Protein AF-A0A259JT73-F1 (afdb_monomer_lite)

Structure (mmCIF, N/CA/C/O backbone):
data_AF-A0A259JT73-F1
#
_entry.id   AF-A0A259JT73-F1
#
loop_
_atom_site.group_PDB
_atom_site.id
_atom_site.type_symbol
_atom_site.label_atom_id
_atom_site.label_alt_id
_atom_site.label_comp_id
_atom_site.label_asym_id
_atom_site.label_entity_id
_atom_site.label_seq_id
_atom_site.pdbx_PDB_ins_c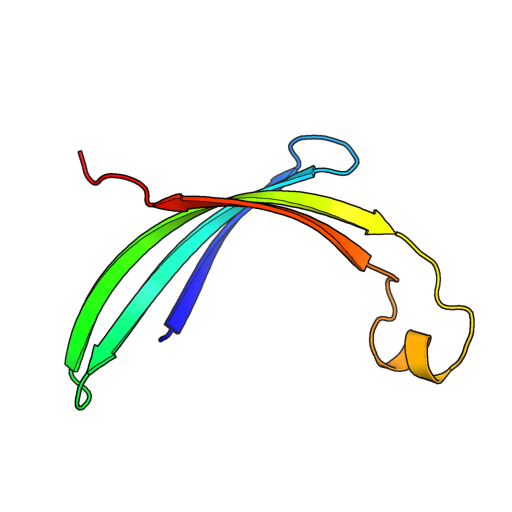ode
_atom_site.Cartn_x
_atom_site.Cartn_y
_atom_site.Cartn_z
_atom_site.occupancy
_atom_site.B_iso_or_equiv
_atom_site.auth_seq_id
_atom_site.auth_comp_id
_atom_site.auth_asym_id
_atom_site.auth_atom_id
_atom_site.pdbx_PDB_model_num
ATOM 1 N N . ILE A 1 1 ? -16.552 -3.614 3.416 1.00 88.81 1 ILE A N 1
ATOM 2 C CA . ILE A 1 1 ? -15.355 -2.903 3.930 1.00 88.81 1 ILE A CA 1
ATOM 3 C C . ILE A 1 1 ? -15.104 -1.723 3.006 1.00 88.81 1 ILE A C 1
ATOM 5 O O . ILE A 1 1 ? -15.219 -1.902 1.801 1.00 88.81 1 ILE A O 1
ATOM 9 N N . SER A 1 2 ? -14.841 -0.542 3.557 1.00 93.81 2 SER A N 1
ATOM 10 C CA . SER A 1 2 ? -14.448 0.665 2.824 1.00 93.81 2 SER A CA 1
ATOM 11 C C . SER A 1 2 ? -13.025 1.049 3.223 1.00 93.81 2 SER A C 1
ATOM 13 O O . SER A 1 2 ? -12.681 0.914 4.396 1.00 93.81 2 SER A O 1
ATOM 15 N N . VAL A 1 3 ? -12.212 1.493 2.265 1.00 96.00 3 VAL A N 1
ATOM 16 C CA . VAL A 1 3 ? -10.794 1.834 2.449 1.00 96.00 3 VAL A CA 1
ATOM 17 C C . VAL A 1 3 ? -10.585 3.288 2.045 1.00 96.00 3 VAL A C 1
ATOM 19 O O . VAL A 1 3 ? -10.953 3.680 0.940 1.00 96.00 3 VAL A O 1
ATOM 22 N N . GLU A 1 4 ? -9.971 4.075 2.921 1.00 96.81 4 GLU A N 1
ATOM 23 C CA . GLU A 1 4 ? -9.615 5.471 2.667 1.00 96.81 4 GLU A CA 1
ATOM 24 C C . GLU A 1 4 ? -8.116 5.669 2.890 1.00 96.81 4 GLU A C 1
ATOM 26 O O . GLU A 1 4 ? -7.634 5.561 4.019 1.00 96.81 4 GLU A O 1
ATOM 31 N N . VAL A 1 5 ? -7.371 5.947 1.817 1.00 96.94 5 V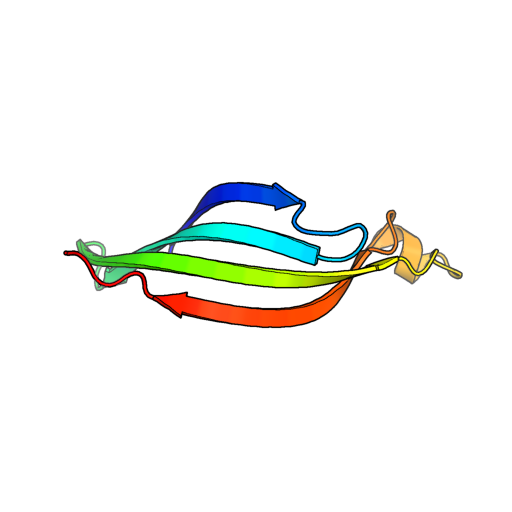AL A N 1
ATOM 32 C CA . VAL A 1 5 ? -5.926 6.207 1.890 1.00 96.94 5 VAL A CA 1
ATOM 33 C C . VAL A 1 5 ? -5.703 7.637 2.365 1.00 96.94 5 VAL A C 1
ATOM 35 O O . VAL A 1 5 ? -6.083 8.585 1.684 1.00 96.94 5 VAL A O 1
ATOM 38 N N . SER A 1 6 ? -5.070 7.793 3.525 1.00 96.38 6 SER A N 1
ATOM 39 C CA . SER A 1 6 ? -4.817 9.097 4.144 1.00 96.38 6 SER A CA 1
ATOM 40 C C . SER A 1 6 ? -3.435 9.653 3.809 1.00 96.38 6 SER A C 1
ATOM 42 O O . SER A 1 6 ? -3.243 10.867 3.807 1.00 96.38 6 SER A O 1
ATOM 44 N N . SER A 1 7 ? -2.457 8.787 3.525 1.00 96.75 7 SER A N 1
ATOM 45 C CA . SER A 1 7 ? -1.099 9.219 3.196 1.00 96.75 7 SER A CA 1
ATOM 46 C C . SER A 1 7 ? -0.353 8.196 2.349 1.00 96.75 7 SER A C 1
ATOM 48 O O . SER A 1 7 ? -0.476 6.992 2.568 1.00 96.75 7 SER A O 1
ATOM 50 N N . VAL A 1 8 ? 0.465 8.691 1.418 1.00 97.56 8 VAL A N 1
ATOM 51 C CA . VAL A 1 8 ? 1.453 7.915 0.661 1.00 97.56 8 VAL A CA 1
ATOM 52 C C . VAL A 1 8 ? 2.751 8.714 0.647 1.00 97.56 8 VAL A C 1
ATOM 54 O O . VAL A 1 8 ? 2.814 9.798 0.071 1.00 97.56 8 VAL A O 1
ATOM 57 N N . ILE A 1 9 ? 3.790 8.192 1.291 1.00 97.88 9 ILE A N 1
ATOM 58 C CA . ILE A 1 9 ? 5.084 8.862 1.440 1.00 97.88 9 ILE A CA 1
ATOM 59 C C . ILE A 1 9 ? 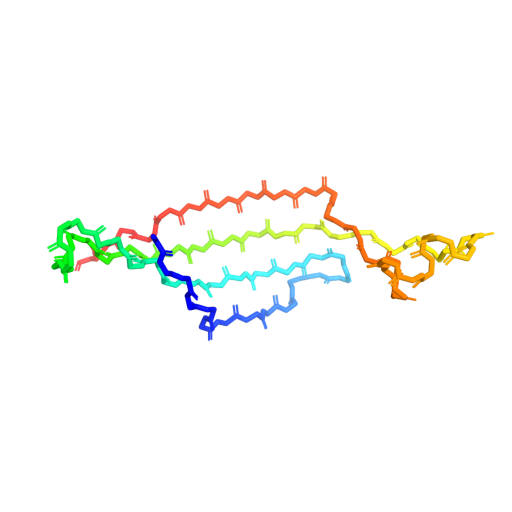6.171 7.934 0.918 1.00 97.88 9 ILE A C 1
ATOM 61 O O . ILE A 1 9 ? 6.288 6.788 1.346 1.00 97.88 9 ILE A O 1
ATOM 65 N N . ARG A 1 10 ? 7.011 8.435 0.015 1.00 97.44 10 ARG A N 1
ATOM 66 C CA . ARG A 1 10 ? 8.179 7.695 -0.469 1.00 97.44 10 ARG A CA 1
ATOM 67 C C . ARG A 1 10 ? 9.205 7.534 0.661 1.00 97.44 10 ARG A C 1
ATOM 69 O O . ARG A 1 10 ? 9.654 8.528 1.223 1.00 97.44 10 ARG A O 1
ATOM 76 N N . ALA A 1 11 ? 9.572 6.296 0.986 1.00 96.81 11 ALA A N 1
ATOM 77 C CA . ALA A 1 11 ? 10.556 5.963 2.020 1.00 96.81 11 ALA A CA 1
ATOM 78 C C . ALA A 1 11 ? 11.945 5.640 1.435 1.00 96.81 11 ALA A C 1
ATOM 80 O O . ALA A 1 11 ? 12.953 5.904 2.086 1.00 96.81 11 ALA A O 1
ATOM 81 N N . SER A 1 12 ? 12.001 5.129 0.203 1.00 97.12 12 SER A N 1
ATOM 82 C CA . SER A 1 12 ? 13.219 4.921 -0.600 1.00 97.12 12 SER A CA 1
ATOM 83 C C . SER A 1 12 ? 12.865 5.012 -2.102 1.00 97.12 12 SER A C 1
ATOM 85 O O . SER A 1 12 ? 11.700 5.256 -2.441 1.00 97.12 12 SER A O 1
ATOM 87 N N . PRO A 1 13 ? 13.814 4.843 -3.045 1.00 97.00 13 PRO A N 1
ATOM 88 C CA . PRO A 1 13 ? 13.490 4.829 -4.476 1.00 97.00 13 PRO A CA 1
ATOM 89 C C . PRO A 1 13 ? 12.422 3.793 -4.861 1.00 97.00 13 PRO A C 1
ATOM 91 O O . PRO A 1 13 ? 11.603 4.051 -5.743 1.00 97.00 13 PRO A O 1
ATOM 94 N N . ASP A 1 14 ? 12.400 2.664 -4.163 1.00 97.44 14 ASP A N 1
ATOM 95 C CA . ASP A 1 14 ? 11.539 1.511 -4.409 1.00 97.44 14 ASP A CA 1
ATOM 96 C C . ASP A 1 14 ? 10.502 1.260 -3.305 1.00 97.44 14 ASP A C 1
ATOM 98 O O . ASP A 1 14 ? 9.634 0.416 -3.498 1.00 97.44 14 ASP A O 1
ATOM 102 N N . SER A 1 15 ? 10.530 1.979 -2.175 1.00 97.44 15 SER A N 1
ATOM 103 C CA . SER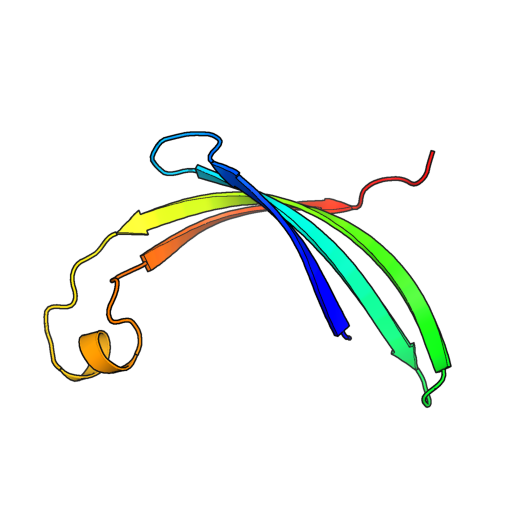 A 1 15 ? 9.590 1.758 -1.070 1.00 97.44 15 SER A CA 1
ATOM 104 C C . SER A 1 15 ? 8.755 2.973 -0.680 1.00 97.44 15 SER A C 1
ATOM 106 O O . SER A 1 15 ? 9.180 4.130 -0.769 1.00 97.44 15 SER A O 1
ATOM 108 N N . PHE A 1 16 ? 7.540 2.690 -0.214 1.00 98.31 16 PHE A N 1
ATOM 109 C CA . PHE A 1 16 ? 6.523 3.672 0.137 1.00 98.31 16 PHE A CA 1
ATOM 110 C C . PHE A 1 16 ? 5.861 3.296 1.453 1.00 98.31 16 PHE A C 1
ATOM 112 O O . PHE A 1 16 ? 5.417 2.165 1.635 1.00 98.31 16 PHE A O 1
ATOM 119 N N . ARG A 1 17 ? 5.746 4.271 2.351 1.00 98.19 17 ARG A N 1
ATOM 120 C CA . ARG A 1 17 ? 4.854 4.195 3.502 1.00 98.19 17 ARG A CA 1
ATOM 121 C C . ARG A 1 17 ? 3.463 4.626 3.083 1.00 98.19 17 ARG A C 1
ATOM 123 O O . ARG A 1 17 ? 3.306 5.695 2.498 1.00 98.19 17 ARG A O 1
ATOM 130 N N . VAL A 1 18 ? 2.468 3.815 3.404 1.00 98.12 18 VAL A N 1
ATOM 131 C CA . VAL A 1 18 ? 1.062 4.112 3.137 1.00 98.12 18 VAL A CA 1
ATOM 132 C C . VAL A 1 18 ? 0.294 4.023 4.438 1.00 98.12 18 VAL A C 1
ATOM 134 O O . VAL A 1 18 ? 0.461 3.065 5.187 1.00 98.12 18 VAL A O 1
ATOM 137 N N . ALA A 1 19 ? -0.540 5.019 4.703 1.00 97.94 19 ALA A N 1
ATOM 138 C CA . ALA A 1 19 ? -1.491 4.994 5.801 1.00 97.94 19 ALA A CA 1
ATOM 139 C C . ALA A 1 19 ? -2.908 5.008 5.229 1.00 97.94 19 ALA A C 1
ATOM 141 O O . ALA A 1 19 ? -3.198 5.747 4.282 1.00 97.94 19 ALA A O 1
ATOM 142 N N . TRP A 1 20 ? -3.789 4.186 5.792 1.00 97.88 20 TRP A N 1
ATOM 143 C CA . TRP A 1 20 ? -5.199 4.157 5.418 1.00 97.88 20 TRP A CA 1
ATOM 144 C C . TRP A 1 20 ? -6.085 3.851 6.616 1.00 97.88 20 TRP A C 1
ATOM 146 O O . TRP A 1 20 ? -5.638 3.399 7.671 1.00 97.88 20 TRP A O 1
ATOM 156 N N . THR A 1 21 ? -7.368 4.143 6.459 1.00 97.06 21 THR A N 1
ATOM 157 C CA . THR A 1 21 ? -8.415 3.771 7.403 1.00 97.06 21 THR A CA 1
ATOM 158 C C . THR A 1 21 ? -9.382 2.811 6.729 1.00 97.06 21 THR A C 1
ATOM 160 O O . THR A 1 21 ? -9.858 3.062 5.623 1.00 97.06 21 THR A O 1
ATOM 163 N N . GLU A 1 22 ? -9.678 1.708 7.406 1.00 96.44 22 GLU A N 1
ATOM 164 C CA . GLU A 1 22 ? -10.696 0.744 7.017 1.00 96.44 22 GLU A CA 1
ATOM 165 C C . GLU A 1 22 ? -11.956 0.950 7.846 1.00 96.44 22 GLU A C 1
ATOM 167 O O . GLU A 1 22 ? -11.906 0.997 9.074 1.00 96.44 22 GLU A O 1
ATOM 172 N N . ARG A 1 23 ? -13.104 1.030 7.173 1.00 95.19 23 ARG A N 1
ATOM 173 C CA . ARG A 1 23 ? -14.428 1.044 7.802 1.00 95.19 23 ARG A CA 1
ATOM 174 C C . ARG A 1 23 ? -15.162 -0.244 7.452 1.00 95.19 23 ARG A C 1
ATOM 176 O O . ARG A 1 23 ? -15.427 -0.530 6.278 1.00 95.19 23 ARG A O 1
ATOM 183 N N . ARG A 1 24 ? -15.487 -1.049 8.460 1.00 93.62 24 ARG A N 1
ATOM 184 C CA . ARG A 1 24 ? -16.296 -2.265 8.300 1.00 93.62 24 ARG A CA 1
ATOM 185 C C . ARG A 1 24 ? -17.751 -1.933 8.581 1.00 93.62 24 ARG A C 1
ATOM 187 O O . ARG A 1 24 ? -18.042 -1.257 9.559 1.00 93.62 24 ARG A O 1
ATOM 194 N N . TYR A 1 25 ? -18.639 -2.414 7.721 1.00 91.50 25 TYR A N 1
ATOM 195 C CA . TYR A 1 25 ? -20.077 -2.240 7.869 1.00 91.50 25 TYR A CA 1
ATOM 196 C C . TYR A 1 25 ? -20.726 -3.614 7.951 1.00 91.50 25 TYR A C 1
ATOM 198 O O . TYR A 1 25 ? -20.440 -4.467 7.109 1.00 91.50 25 TYR A O 1
ATOM 206 N N . GLU A 1 26 ? -21.600 -3.802 8.929 1.00 90.81 26 GLU A N 1
ATOM 207 C CA . GLU A 1 26 ? -22.405 -5.008 9.111 1.00 90.81 26 GLU A CA 1
ATOM 208 C C . GLU A 1 26 ? -23.872 -4.591 9.153 1.00 90.81 26 GLU A C 1
ATOM 210 O O . GLU A 1 26 ? -24.241 -3.650 9.854 1.00 90.81 26 GLU A O 1
ATOM 215 N N . SER A 1 27 ? -24.710 -5.235 8.336 1.00 90.38 27 SER A N 1
ATOM 216 C CA . SER A 1 27 ? -26.144 -4.912 8.232 1.00 90.38 27 SER A CA 1
ATOM 217 C C . SER A 1 27 ? -26.438 -3.421 7.979 1.00 90.38 27 SER A C 1
ATOM 219 O O . SER A 1 27 ? -27.429 -2.878 8.459 1.00 90.38 27 SER A O 1
ATOM 221 N N . GLY A 1 28 ? -25.557 -2.739 7.235 1.00 86.69 28 GLY A N 1
ATOM 222 C CA . GLY A 1 28 ? -25.676 -1.310 6.916 1.00 86.69 28 GLY A CA 1
ATOM 223 C C . GLY A 1 28 ? -25.219 -0.349 8.023 1.00 86.69 28 GLY A C 1
ATOM 224 O O . GLY A 1 28 ? -25.216 0.858 7.797 1.00 86.69 28 GLY A O 1
ATOM 225 N N . GLN A 1 29 ? -24.792 -0.854 9.183 1.00 87.75 29 GLN A N 1
ATOM 226 C CA . GLN A 1 29 ? -24.268 -0.061 10.299 1.00 87.75 29 GLN A CA 1
ATOM 227 C C . GLN A 1 29 ? -22.741 -0.135 10.358 1.00 87.75 29 GLN A C 1
ATOM 229 O O . GLN A 1 29 ? -22.148 -1.153 10.000 1.00 87.75 29 GLN A O 1
ATOM 234 N N . LEU A 1 30 ? -22.090 0.947 10.799 1.00 89.94 30 LEU A N 1
ATOM 235 C CA . LEU A 1 30 ? -20.638 0.972 10.992 1.00 89.94 30 LEU A CA 1
ATOM 236 C C . LEU A 1 30 ? -20.266 0.066 12.175 1.00 89.94 30 LEU A C 1
ATOM 238 O O . LEU A 1 30 ? -20.609 0.362 13.314 1.00 89.94 30 LEU A O 1
ATOM 242 N N . ALA A 1 31 ? -19.552 -1.020 11.890 1.00 91.44 31 ALA A N 1
ATOM 243 C CA . ALA A 1 31 ? -19.153 -2.028 12.868 1.00 91.44 31 ALA A CA 1
ATOM 244 C C . ALA A 1 31 ? -17.770 -1.744 13.474 1.00 91.44 31 ALA A C 1
ATOM 246 O O . ALA A 1 31 ? -17.564 -1.927 14.669 1.00 91.44 31 ALA A O 1
ATOM 247 N N . ALA A 1 32 ? -16.812 -1.280 12.665 1.00 91.25 32 ALA A N 1
ATOM 248 C CA . ALA A 1 32 ? -15.466 -0.959 13.137 1.00 91.25 32 ALA A CA 1
ATOM 249 C C . ALA A 1 32 ? -14.781 0.077 12.244 1.00 91.25 32 ALA A C 1
ATOM 251 O O . ALA A 1 32 ? -15.005 0.111 11.031 1.00 91.25 32 ALA A O 1
ATOM 252 N N . THR A 1 33 ? -13.908 0.882 12.851 1.00 94.00 33 THR A N 1
ATOM 253 C CA . THR A 1 33 ? -12.945 1.735 12.148 1.00 94.00 33 THR A CA 1
ATOM 254 C C . THR A 1 33 ? -11.542 1.349 12.597 1.00 94.00 33 THR A C 1
ATOM 256 O O . THR A 1 33 ? -11.248 1.362 13.791 1.00 94.00 33 THR A O 1
ATOM 259 N N . GLU A 1 34 ? -10.687 0.977 11.652 1.00 95.31 34 GLU A N 1
ATOM 260 C CA . GLU A 1 34 ? -9.327 0.510 11.909 1.00 95.31 34 GLU A CA 1
ATOM 261 C C . GLU A 1 34 ? -8.347 1.364 11.117 1.00 95.31 34 GLU A C 1
ATOM 263 O O . GLU A 1 34 ? -8.556 1.614 9.932 1.00 95.31 34 GLU A O 1
ATOM 268 N N . ARG A 1 35 ? -7.275 1.815 11.762 1.00 95.94 35 ARG A N 1
ATOM 269 C CA . ARG A 1 35 ? -6.212 2.558 11.093 1.00 95.94 35 ARG A CA 1
ATOM 270 C C . ARG A 1 35 ? -5.016 1.647 10.884 1.00 95.94 35 ARG A C 1
ATOM 272 O O . ARG A 1 35 ? -4.647 0.886 11.776 1.00 95.94 35 ARG A O 1
ATOM 279 N N . TRP A 1 36 ? -4.433 1.731 9.701 1.00 97.50 36 TRP A N 1
ATOM 280 C CA . TRP A 1 36 ? -3.368 0.852 9.261 1.00 97.50 36 TRP A CA 1
ATOM 281 C C . TRP A 1 36 ? -2.221 1.659 8.680 1.00 97.50 36 TRP A C 1
ATOM 283 O O . TRP A 1 36 ? -2.425 2.691 8.034 1.00 97.50 36 TRP A O 1
ATOM 293 N N . THR A 1 37 ? -1.019 1.127 8.867 1.00 97.56 37 THR A N 1
ATOM 294 C CA . THR A 1 37 ? 0.177 1.573 8.156 1.00 97.56 37 THR A CA 1
ATOM 295 C C . THR A 1 37 ? 0.807 0.400 7.435 1.00 97.56 37 THR A C 1
ATOM 297 O O . THR A 1 37 ? 0.790 -0.725 7.930 1.00 97.56 37 THR A O 1
ATOM 300 N N . ALA A 1 38 ? 1.376 0.661 6.265 1.00 98.00 38 ALA A N 1
ATOM 301 C CA . ALA A 1 38 ? 2.156 -0.302 5.511 1.00 98.00 38 ALA A CA 1
ATOM 302 C C . ALA A 1 38 ? 3.456 0.307 5.013 1.00 98.00 38 ALA A C 1
ATOM 304 O O . ALA A 1 38 ? 3.536 1.508 4.752 1.00 98.00 38 ALA A O 1
ATOM 305 N N . ILE A 1 39 ? 4.444 -0.557 4.807 1.00 97.94 39 ILE A N 1
ATOM 306 C CA . ILE A 1 39 ? 5.571 -0.311 3.915 1.00 97.94 39 ILE A CA 1
ATOM 307 C C . ILE A 1 39 ? 5.415 -1.260 2.726 1.00 97.94 39 ILE A C 1
ATOM 309 O O . ILE A 1 39 ? 5.344 -2.479 2.892 1.00 97.94 39 ILE A O 1
ATOM 313 N N . LEU A 1 40 ? 5.347 -0.683 1.531 1.00 97.94 40 LEU A N 1
ATOM 314 C CA . LEU A 1 40 ? 5.316 -1.385 0.252 1.00 97.94 40 LEU A CA 1
ATOM 315 C C . LEU A 1 40 ? 6.669 -1.230 -0.428 1.00 97.94 40 LEU A C 1
ATOM 317 O O . LEU A 1 40 ? 7.203 -0.123 -0.445 1.00 97.94 40 LEU A O 1
ATOM 321 N N . THR A 1 41 ? 7.166 -2.289 -1.054 1.00 98.25 41 THR A N 1
ATOM 322 C CA . THR A 1 41 ? 8.261 -2.224 -2.028 1.00 98.25 41 THR A CA 1
ATOM 323 C C . THR A 1 41 ? 7.692 -2.497 -3.410 1.00 98.25 41 THR A C 1
ATOM 325 O O . THR A 1 41 ? 6.942 -3.461 -3.586 1.00 98.25 41 THR A O 1
ATOM 328 N N . ILE A 1 42 ? 8.052 -1.678 -4.394 1.00 97.81 42 ILE A N 1
ATOM 329 C CA . ILE A 1 42 ? 7.622 -1.820 -5.783 1.00 97.81 42 ILE A CA 1
ATOM 330 C C . ILE A 1 42 ? 8.794 -2.117 -6.713 1.00 97.81 42 ILE A C 1
ATOM 332 O O . ILE A 1 42 ? 9.935 -1.752 -6.443 1.00 97.81 42 ILE A O 1
ATOM 336 N N . VAL A 1 43 ? 8.481 -2.720 -7.854 1.00 97.81 43 VAL A N 1
ATOM 337 C CA . VAL A 1 43 ? 9.380 -2.834 -9.006 1.00 97.81 43 VAL A CA 1
ATOM 338 C C . VAL A 1 43 ? 8.659 -2.271 -10.228 1.00 97.81 43 VAL A C 1
ATOM 340 O O . VAL A 1 43 ? 7.437 -2.388 -10.344 1.00 97.81 43 VAL A O 1
ATOM 343 N N . ILE A 1 44 ? 9.413 -1.628 -11.122 1.00 96.50 44 ILE A N 1
ATOM 344 C CA . ILE A 1 44 ? 8.909 -1.136 -12.407 1.00 96.50 44 ILE A CA 1
ATOM 345 C C . ILE A 1 44 ? 9.390 -2.071 -13.514 1.00 96.50 44 ILE A C 1
ATOM 347 O O . ILE A 1 44 ? 10.584 -2.134 -13.803 1.00 96.50 44 ILE A O 1
ATOM 351 N N . GLU A 1 45 ? 8.455 -2.764 -14.155 1.00 95.56 45 GLU A N 1
ATOM 352 C CA . GLU A 1 45 ? 8.710 -3.611 -15.317 1.00 95.56 45 GLU A CA 1
ATOM 353 C C . GLU A 1 45 ? 7.933 -3.080 -16.529 1.00 95.56 45 GLU A C 1
ATOM 355 O O . GLU A 1 45 ? 6.712 -3.254 -16.597 1.00 95.56 45 GLU A O 1
ATOM 360 N N . PRO A 1 46 ? 8.607 -2.444 -17.508 1.00 93.88 46 PRO A N 1
ATOM 361 C CA . PRO A 1 46 ? 7.944 -1.922 -18.697 1.00 93.88 46 PRO A CA 1
ATOM 362 C C . PRO A 1 46 ? 7.163 -3.022 -19.440 1.00 93.88 46 PRO A C 1
ATOM 364 O O . PRO A 1 46 ? 7.717 -4.103 -19.681 1.00 93.88 46 PRO A O 1
ATOM 367 N N . PRO A 1 47 ? 5.895 -2.779 -19.823 1.00 94.19 47 PRO A N 1
ATOM 368 C CA . PRO A 1 47 ? 5.086 -3.777 -20.511 1.00 94.19 47 PRO A CA 1
ATOM 369 C C . PRO A 1 47 ? 5.688 -4.110 -21.883 1.00 94.19 47 PRO A C 1
ATOM 371 O O . PRO A 1 47 ? 6.094 -3.223 -22.631 1.00 94.19 47 PRO A O 1
ATOM 374 N N . ARG A 1 48 ? 5.735 -5.406 -22.216 1.00 94.12 48 ARG A N 1
ATOM 375 C CA . ARG A 1 48 ? 6.325 -5.925 -23.467 1.00 94.12 48 ARG A CA 1
ATOM 376 C C . ARG A 1 48 ? 5.289 -6.412 -24.483 1.00 94.12 48 ARG A C 1
ATOM 378 O O . ARG A 1 48 ? 5.657 -6.824 -25.576 1.00 94.12 48 ARG A O 1
ATOM 385 N N . ASP A 1 49 ? 4.011 -6.368 -24.122 1.00 95.94 49 ASP A N 1
ATOM 386 C CA . ASP A 1 49 ? 2.887 -6.788 -24.954 1.00 95.94 49 ASP A CA 1
ATOM 387 C C . ASP A 1 49 ? 1.658 -5.894 -24.707 1.00 95.94 49 ASP A C 1
ATOM 389 O O . ASP A 1 49 ? 1.563 -5.190 -23.693 1.00 95.94 49 ASP A O 1
ATOM 393 N N . ALA A 1 50 ? 0.723 -5.900 -25.662 1.00 94.12 50 ALA A N 1
ATOM 394 C CA . ALA A 1 50 ? -0.450 -5.027 -25.651 1.00 94.12 50 ALA A CA 1
ATOM 395 C C . ALA A 1 50 ? -1.404 -5.316 -24.478 1.00 94.12 50 ALA A C 1
ATOM 397 O O . ALA A 1 50 ? -2.022 -4.394 -23.940 1.00 94.12 50 ALA A O 1
ATOM 398 N N . ASP A 1 51 ? -1.504 -6.574 -24.043 1.00 94.19 51 ASP A N 1
ATOM 399 C CA . ASP A 1 51 ? -2.379 -6.960 -22.936 1.00 94.19 51 ASP A CA 1
ATOM 400 C C . ASP A 1 51 ? -1.863 -6.441 -21.593 1.00 94.19 51 ASP A C 1
ATOM 402 O O . ASP A 1 51 ? -2.645 -5.926 -20.784 1.00 94.19 51 ASP A O 1
ATOM 406 N N . ARG A 1 52 ? -0.549 -6.527 -21.356 1.00 91.38 52 ARG A N 1
ATOM 407 C CA . ARG A 1 52 ? 0.103 -5.949 -20.174 1.00 91.38 52 ARG A CA 1
ATOM 408 C C . ARG A 1 52 ? 0.028 -4.431 -20.186 1.00 91.38 52 ARG A C 1
ATOM 410 O O . ARG A 1 52 ? -0.323 -3.858 -19.157 1.00 91.38 52 ARG A O 1
ATOM 417 N N . LEU A 1 53 ? 0.275 -3.793 -21.332 1.00 94.19 53 LEU A N 1
ATOM 418 C CA . LEU A 1 53 ? 0.172 -2.337 -21.468 1.00 94.19 53 LEU A CA 1
ATOM 419 C C . LEU A 1 53 ? -1.239 -1.843 -21.123 1.00 94.19 53 LEU A C 1
ATOM 421 O O . LEU A 1 53 ? -1.385 -0.859 -20.406 1.00 94.19 53 LEU A O 1
ATOM 425 N N . ARG A 1 54 ? -2.282 -2.552 -21.571 1.00 95.38 54 ARG A N 1
ATOM 426 C CA . ARG A 1 54 ? -3.676 -2.191 -21.279 1.00 95.38 54 ARG A CA 1
ATOM 427 C C . ARG A 1 54 ? -4.032 -2.320 -19.797 1.00 95.38 54 ARG A C 1
ATOM 429 O O . ARG A 1 54 ? -4.810 -1.519 -19.290 1.00 95.38 54 ARG A O 1
ATOM 436 N N . LYS A 1 55 ? -3.509 -3.340 -19.110 1.00 95.19 55 LYS A N 1
ATOM 437 C CA . LYS A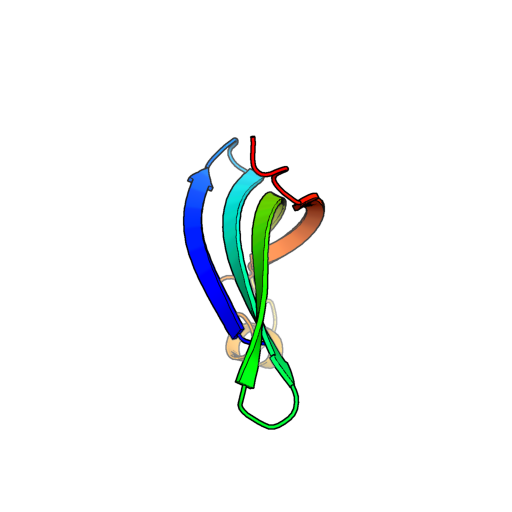 1 55 ? -3.816 -3.608 -17.693 1.00 95.19 55 LYS A CA 1
ATOM 438 C C . LYS A 1 55 ? -2.977 -2.764 -16.732 1.00 95.19 55 LYS A C 1
ATOM 440 O O . LYS A 1 55 ? -3.469 -2.394 -15.673 1.00 95.19 55 LYS A O 1
ATOM 445 N N . ASN A 1 56 ? -1.722 -2.495 -17.083 1.00 95.81 56 ASN A N 1
ATOM 446 C CA . ASN A 1 56 ? -0.768 -1.762 -16.256 1.00 95.81 56 ASN A CA 1
ATOM 447 C C . ASN A 1 56 ? 0.174 -0.925 -17.141 1.00 95.81 56 ASN A C 1
ATOM 449 O O . ASN A 1 56 ? 1.312 -1.331 -17.391 1.00 95.81 56 ASN A O 1
ATOM 453 N N . PRO A 1 57 ? -0.279 0.251 -17.609 1.00 95.69 57 PRO A N 1
ATOM 454 C CA . PRO A 1 57 ? 0.503 1.091 -18.513 1.00 95.69 57 PRO A CA 1
ATOM 455 C C . PRO A 1 57 ? 1.848 1.548 -17.937 1.00 95.69 57 PRO A C 1
ATOM 457 O O . PRO A 1 57 ? 2.789 1.794 -18.685 1.00 95.69 57 PRO A O 1
ATOM 460 N N . LEU A 1 58 ? 1.936 1.663 -16.608 1.00 95.56 58 LEU A N 1
ATOM 461 C CA . LEU A 1 58 ? 3.132 2.126 -15.903 1.00 95.56 58 LEU A CA 1
ATOM 462 C C . LEU A 1 58 ? 4.095 0.990 -15.538 1.00 95.56 58 LEU A C 1
ATOM 464 O O . LEU A 1 58 ? 5.213 1.263 -15.108 1.00 95.56 58 LEU A O 1
ATOM 468 N N . GLY A 1 59 ? 3.672 -0.271 -15.670 1.00 96.25 59 GLY A N 1
ATOM 469 C CA . GLY A 1 59 ? 4.493 -1.417 -15.289 1.00 96.25 59 GLY A CA 1
ATOM 470 C C . GLY A 1 59 ? 4.789 -1.503 -13.788 1.00 96.25 59 GLY A C 1
ATOM 471 O O . GLY A 1 59 ? 5.821 -2.041 -13.408 1.00 96.25 59 GLY A O 1
ATOM 472 N N . VAL A 1 60 ? 3.935 -0.944 -12.925 1.00 96.50 60 VAL A N 1
ATOM 473 C CA . VAL A 1 60 ? 4.155 -0.935 -11.467 1.00 96.50 60 VAL A CA 1
ATOM 474 C C . VAL A 1 60 ? 3.704 -2.259 -10.859 1.00 96.50 60 VAL A C 1
ATOM 476 O O . VAL A 1 60 ? 2.537 -2.628 -10.994 1.00 96.50 60 VAL A O 1
ATOM 479 N N . PHE A 1 61 ? 4.593 -2.943 -10.144 1.00 96.62 61 PHE A N 1
ATOM 480 C CA . PHE A 1 61 ? 4.285 -4.171 -9.410 1.00 96.62 61 PHE A CA 1
ATOM 481 C C . PHE A 1 61 ? 4.657 -4.027 -7.939 1.00 96.62 61 PHE A C 1
ATOM 483 O O . PHE A 1 61 ? 5.658 -3.397 -7.610 1.00 96.62 61 PHE A O 1
ATOM 490 N N . VAL A 1 62 ? 3.867 -4.634 -7.052 1.00 97.44 62 VAL A N 1
ATOM 491 C CA . VAL A 1 62 ? 4.216 -4.760 -5.631 1.00 97.44 62 VAL A CA 1
ATOM 492 C C . VAL A 1 62 ? 5.093 -5.997 -5.469 1.00 97.44 62 VAL A C 1
ATOM 494 O O . VAL A 1 62 ? 4.656 -7.106 -5.763 1.00 97.44 62 VAL A O 1
ATOM 497 N N . ASN A 1 63 ? 6.324 -5.797 -5.007 1.00 97.44 63 ASN A N 1
ATOM 498 C CA . ASN A 1 63 ? 7.289 -6.864 -4.745 1.00 97.44 63 ASN A CA 1
ATOM 499 C C . ASN A 1 63 ? 7.241 -7.337 -3.286 1.00 97.44 63 ASN A C 1
ATOM 501 O O . ASN A 1 63 ? 7.426 -8.517 -3.005 1.00 97.44 63 ASN A O 1
ATOM 505 N N . ALA A 1 64 ? 6.971 -6.425 -2.350 1.00 97.56 64 ALA A N 1
ATOM 506 C CA . ALA A 1 64 ? 6.794 -6.761 -0.944 1.00 97.56 64 ALA A CA 1
ATOM 507 C C . ALA A 1 64 ? 5.778 -5.829 -0.288 1.00 97.56 64 ALA A C 1
ATOM 509 O O . ALA A 1 64 ? 5.625 -4.671 -0.680 1.00 97.56 64 ALA A O 1
ATOM 510 N N . ILE A 1 65 ? 5.107 -6.338 0.739 1.00 97.56 65 ILE A N 1
ATOM 511 C CA . ILE A 1 65 ? 4.212 -5.551 1.572 1.00 97.56 65 ILE A CA 1
ATOM 512 C C . ILE A 1 65 ? 4.277 -6.060 3.008 1.00 97.56 65 ILE A C 1
ATOM 514 O O . ILE A 1 65 ? 4.236 -7.263 3.263 1.00 97.56 65 ILE A O 1
ATOM 518 N N . ASN A 1 66 ? 4.377 -5.131 3.947 1.00 97.56 66 ASN A N 1
ATOM 519 C CA . ASN A 1 66 ? 4.166 -5.394 5.360 1.00 97.56 66 ASN A CA 1
ATOM 520 C C . ASN A 1 66 ? 3.229 -4.322 5.903 1.00 97.56 66 ASN A C 1
ATOM 522 O O . ASN A 1 66 ? 3.403 -3.148 5.572 1.00 97.56 66 ASN A O 1
ATOM 526 N N . TRP A 1 67 ? 2.247 -4.719 6.707 1.00 97.31 67 TRP A N 1
ATOM 527 C CA . TRP A 1 67 ? 1.319 -3.787 7.325 1.00 97.31 67 TRP A CA 1
ATOM 528 C C . TRP A 1 67 ? 1.030 -4.144 8.772 1.00 97.31 67 TRP A C 1
ATOM 530 O O . TRP A 1 67 ? 1.069 -5.307 9.175 1.00 97.31 67 TRP A O 1
ATOM 540 N N . SER A 1 68 ? 0.691 -3.120 9.541 1.00 96.62 68 SER A N 1
ATOM 541 C CA . SER A 1 68 ? 0.295 -3.247 10.933 1.00 96.62 68 SER A CA 1
ATOM 542 C C . SER A 1 68 ? -0.855 -2.301 11.251 1.00 96.62 68 SER A C 1
ATOM 544 O O . SER A 1 68 ? -0.999 -1.221 10.665 1.00 96.62 68 SER A O 1
ATOM 546 N N . LYS A 1 69 ? -1.703 -2.741 12.181 1.00 95.12 69 LYS A N 1
ATOM 547 C CA . LYS A 1 69 ? -2.768 -1.916 12.740 1.00 95.12 69 LYS A CA 1
ATOM 548 C C . LYS A 1 69 ? -2.133 -0.898 13.680 1.00 95.12 69 LYS A C 1
ATOM 550 O O . LYS A 1 69 ? -1.343 -1.278 14.545 1.00 95.12 69 LYS A O 1
ATOM 555 N N . GLU A 1 70 ? -2.480 0.373 13.527 1.00 91.19 70 GLU A N 1
ATOM 556 C CA . GLU A 1 70 ? -2.136 1.379 14.525 1.00 91.19 70 GLU A CA 1
ATOM 557 C C . GLU A 1 70 ? -2.950 1.084 15.792 1.00 91.19 70 GLU A C 1
ATOM 559 O O . GLU A 1 70 ? -4.182 1.007 15.757 1.00 91.19 70 GLU A O 1
ATOM 564 N N . LEU A 1 71 ? -2.264 0.875 16.916 1.00 81.81 71 LEU A N 1
ATOM 565 C CA . LEU A 1 71 ? -2.920 0.815 18.216 1.00 81.81 71 LEU A CA 1
ATOM 566 C C . LEU A 1 71 ? -3.351 2.238 18.568 1.00 81.81 71 LEU A C 1
ATOM 568 O O . LEU A 1 71 ? -2.510 3.130 18.656 1.00 81.81 71 LEU A O 1
ATOM 572 N N . ALA A 1 72 ? -4.658 2.445 18.731 1.00 62.12 72 ALA A N 1
ATOM 573 C CA . ALA A 1 72 ? -5.165 3.670 19.331 1.00 62.12 72 ALA A CA 1
ATOM 574 C C . ALA A 1 72 ? -4.540 3.792 20.729 1.00 62.12 72 ALA A C 1
ATOM 576 O O . ALA A 1 72 ? -4.654 2.861 21.529 1.00 62.12 72 ALA A O 1
ATOM 577 N N . GLN A 1 73 ? -3.809 4.882 20.953 1.00 52.62 73 GLN A N 1
ATOM 578 C CA . GLN A 1 73 ? -3.184 5.202 22.232 1.00 52.62 73 GLN A CA 1
ATOM 579 C C . GLN A 1 73 ? -4.218 5.749 23.217 1.00 52.62 73 GLN A C 1
ATOM 581 O O . GLN A 1 73 ? -5.148 6.450 22.754 1.00 52.62 73 GLN A O 1
#

Radius of gyration: 15.94 Å; chains: 1; bounding box: 40×16×48 Å

pLDDT: mean 94.25, std 6.96, range [52.62, 98.31]

Secondary structure (DSSP, 8-state):
-EEEEEEEEE-SSSEEEEEEEEEEEETTEEEEEEEEEEEEEEEE----SHHHHHH-TT-EEEEEEEEEEPPP-

Sequence (73 aa):
ISVEVSSVIRASPDSFRVAWTERRYESGQLAATERWTAILTIVIEPPRDA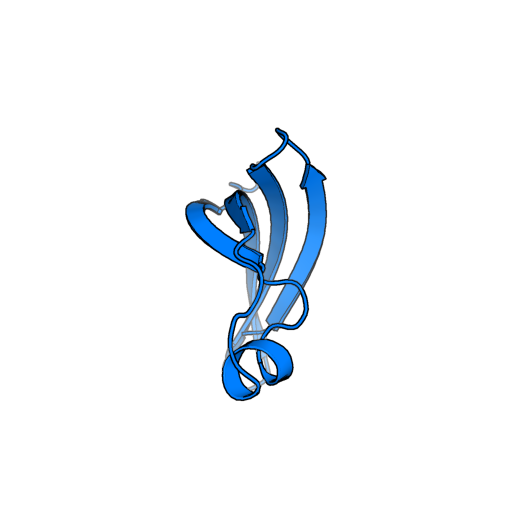DRLRKNPLGVFVNAINWSKELAQ

Foldseek 3Di:
DDKAWPDWADPDPFKIKTKIWDFDDDPNHTDDIWIKIKIWGWDADCDPDPVCCVVPVRRIDTPDMDMDIDDDD